Protein AF-A0A0C2C060-F1 (afdb_monomer)

Secondary structure (DSSP, 8-state):
---SS----S-----TT----------S-EEEEEE-SSHHHHHTT-EEEEEES-TTTSPPPPTTS--S---------------

Sequence (83 aa):
MNTVDPSLRDTITLPVGGYIVLRFRAKNPGWWFAHCHLVLHHMSGTAYAFRVGEHDEIAVPPPNFPHDCGHFSMPSVGCKSLT

Organism: NCBI:txid51022

Mean predicted aligned error: 8.54 Å

Structure (mmCIF, N/CA/C/O backbone):
data_AF-A0A0C2C060-F1
#
_entry.id   AF-A0A0C2C060-F1
#
loop_
_atom_site.group_PDB
_atom_site.id
_atom_site.type_symbol
_atom_site.label_atom_id
_atom_site.label_alt_id
_atom_site.label_comp_id
_atom_site.label_asym_id
_atom_site.label_entity_id
_atom_site.label_seq_id
_atom_site.pdbx_PDB_ins_code
_atom_site.Cartn_x
_atom_site.Cartn_y
_atom_site.Cartn_z
_atom_site.occupancy
_atom_site.B_iso_or_equiv
_atom_site.auth_seq_id
_atom_site.auth_comp_id
_atom_site.auth_asym_id
_atom_site.auth_atom_id
_atom_site.pdbx_PDB_model_num
ATOM 1 N N . MET A 1 1 ? -16.607 -3.363 13.649 1.00 85.12 1 MET A N 1
ATOM 2 C CA . MET A 1 1 ? -16.248 -3.429 12.214 1.00 85.12 1 MET A CA 1
ATOM 3 C C . MET A 1 1 ? -17.456 -2.980 11.408 1.00 85.12 1 MET A C 1
ATOM 5 O O . MET A 1 1 ? -18.517 -3.553 11.605 1.00 85.12 1 MET A O 1
ATOM 9 N N . ASN A 1 2 ? -17.331 -1.952 10.567 1.00 92.19 2 ASN A N 1
ATOM 10 C CA . ASN A 1 2 ? -18.428 -1.513 9.697 1.00 92.19 2 ASN A CA 1
ATOM 11 C C . ASN A 1 2 ? -18.355 -2.274 8.363 1.00 92.19 2 ASN A C 1
ATOM 13 O O . ASN A 1 2 ? -17.365 -2.153 7.646 1.00 92.19 2 ASN A O 1
ATOM 17 N N . THR A 1 3 ? -19.365 -3.088 8.055 1.00 95.12 3 THR A N 1
ATOM 18 C CA . THR A 1 3 ? -19.426 -3.909 6.831 1.00 95.12 3 THR A CA 1
ATOM 19 C C . THR A 1 3 ? -20.429 -3.400 5.798 1.00 95.12 3 THR A C 1
ATOM 21 O O . THR A 1 3 ? -20.440 -3.941 4.691 1.00 95.12 3 THR A O 1
ATOM 24 N N . VAL A 1 4 ? -21.233 -2.390 6.149 1.00 97.25 4 VAL A N 1
ATOM 25 C CA . VAL A 1 4 ? -22.285 -1.807 5.301 1.00 97.25 4 VAL A CA 1
ATOM 26 C C . VAL A 1 4 ? -21.725 -0.645 4.488 1.00 97.25 4 VAL A C 1
ATOM 28 O O . VAL A 1 4 ? -21.858 -0.641 3.270 1.00 97.25 4 VAL A O 1
ATOM 31 N N . ASP A 1 5 ? -21.048 0.290 5.157 1.00 96.25 5 ASP A N 1
ATOM 32 C CA . ASP A 1 5 ? -20.499 1.497 4.527 1.00 96.25 5 ASP A CA 1
ATOM 33 C C . ASP A 1 5 ? -19.158 1.906 5.167 1.00 96.25 5 ASP A C 1
ATOM 35 O O . ASP A 1 5 ? -19.085 2.868 5.939 1.00 96.25 5 ASP A O 1
ATOM 39 N N . PRO A 1 6 ? -18.089 1.107 4.986 1.00 95.56 6 PRO A N 1
ATOM 40 C CA . PRO A 1 6 ? -16.767 1.449 5.497 1.00 95.56 6 PRO A CA 1
ATOM 41 C C . PRO A 1 6 ? -16.166 2.636 4.735 1.00 95.56 6 PRO A C 1
ATOM 43 O O . PRO A 1 6 ? -16.421 2.831 3.550 1.00 95.56 6 PRO A O 1
ATOM 46 N N . SER A 1 7 ? -15.282 3.389 5.393 1.00 95.50 7 SER A N 1
ATOM 47 C CA . SER A 1 7 ? -14.565 4.475 4.726 1.00 95.50 7 SER A CA 1
ATOM 48 C C . SER A 1 7 ? -13.647 3.944 3.617 1.00 95.50 7 SER A C 1
ATOM 50 O O . SER A 1 7 ? -12.890 2.993 3.815 1.00 95.50 7 SER A O 1
ATOM 52 N N . LEU A 1 8 ? -13.699 4.582 2.446 1.00 96.81 8 LEU A N 1
ATOM 53 C CA . LEU A 1 8 ? -12.801 4.299 1.329 1.00 96.81 8 LEU A CA 1
ATOM 54 C C . LEU A 1 8 ? -11.567 5.199 1.436 1.00 96.81 8 LEU A C 1
ATOM 56 O O . LEU A 1 8 ? -11.695 6.421 1.373 1.00 96.81 8 LEU A O 1
ATOM 60 N N . ARG A 1 9 ? -10.389 4.606 1.650 1.00 95.44 9 ARG A N 1
ATOM 61 C CA . ARG A 1 9 ? -9.114 5.317 1.843 1.00 95.44 9 ARG A CA 1
ATOM 62 C C . ARG A 1 9 ? -7.944 4.464 1.354 1.00 95.44 9 ARG A C 1
ATOM 64 O O . ARG A 1 9 ? -8.055 3.240 1.333 1.00 95.44 9 ARG A O 1
ATOM 71 N N . ASP A 1 10 ? -6.832 5.111 1.022 1.00 96.19 10 ASP A N 1
ATOM 72 C CA . ASP A 1 10 ? -5.538 4.467 0.733 1.00 96.19 10 ASP A CA 1
ATOM 73 C C . ASP A 1 10 ? -4.642 4.340 1.981 1.00 96.19 10 ASP A C 1
ATOM 75 O O . ASP A 1 10 ? -3.859 3.400 2.092 1.00 96.19 10 ASP A O 1
ATOM 79 N N . THR A 1 11 ? -4.809 5.246 2.948 1.00 95.62 11 THR A N 1
ATOM 80 C CA . THR A 1 11 ? -3.964 5.363 4.138 1.00 95.62 11 THR A CA 1
ATOM 81 C C . THR A 1 11 ? -4.819 5.362 5.402 1.00 95.62 11 THR A C 1
ATOM 83 O O . THR A 1 11 ? -5.849 6.039 5.489 1.00 95.62 11 THR A O 1
ATOM 86 N N . ILE A 1 12 ? -4.378 4.616 6.416 1.00 95.44 12 ILE A N 1
ATOM 87 C CA . ILE A 1 12 ? -5.030 4.550 7.724 1.00 95.44 12 ILE A CA 1
ATOM 88 C C . ILE A 1 12 ? -3.995 4.463 8.845 1.00 95.44 12 ILE A C 1
ATOM 90 O O . ILE A 1 12 ? -2.950 3.829 8.703 1.00 95.44 12 ILE A O 1
ATOM 94 N N . THR A 1 13 ? -4.299 5.083 9.982 1.00 95.50 13 THR A N 1
ATOM 95 C CA . THR A 1 13 ? -3.472 4.984 11.186 1.00 95.50 13 THR A CA 1
ATOM 96 C C . THR A 1 13 ? -3.685 3.632 11.862 1.00 95.50 13 THR A C 1
ATOM 98 O O . THR A 1 13 ? -4.808 3.293 12.235 1.00 95.50 13 THR A O 1
ATOM 101 N N . LEU A 1 14 ? -2.603 2.878 12.063 1.00 94.69 14 LEU A N 1
ATOM 102 C CA . LEU A 1 14 ? -2.593 1.681 12.902 1.00 94.69 14 LEU A CA 1
ATOM 103 C C . LEU A 1 14 ? -2.464 2.104 14.380 1.00 94.69 14 LEU A C 1
ATOM 105 O O . LEU A 1 14 ? -1.441 2.689 14.741 1.00 94.69 14 LEU A O 1
ATOM 109 N N . PRO A 1 15 ? -3.469 1.860 15.242 1.00 96.00 15 PRO A N 1
ATOM 110 C CA . PRO A 1 15 ? -3.381 2.208 16.659 1.00 96.00 15 PRO A CA 1
ATOM 111 C C . PRO A 1 15 ? -2.336 1.355 17.394 1.00 96.00 15 PRO A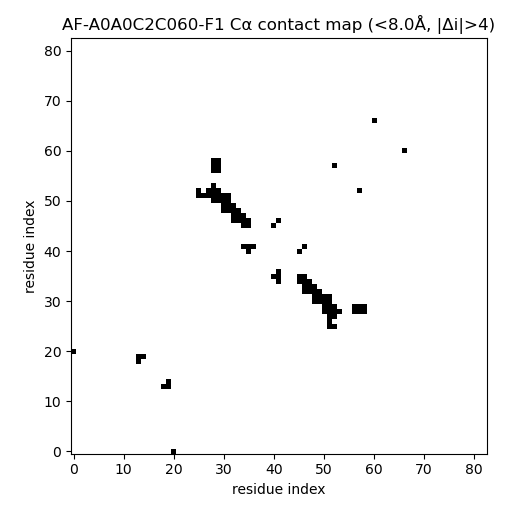 C 1
ATOM 113 O O . PRO A 1 15 ? -2.192 0.161 17.129 1.00 96.00 15 PRO A O 1
ATOM 116 N N . VAL A 1 16 ? -1.638 1.960 18.360 1.00 96.19 16 VAL A N 1
ATOM 117 C CA . VAL A 1 16 ? -0.642 1.277 19.206 1.00 96.19 16 VAL A CA 1
ATOM 118 C C . VAL A 1 16 ? -1.303 0.133 19.978 1.00 96.19 16 VAL A C 1
ATOM 120 O O . VAL A 1 16 ? -2.313 0.340 20.645 1.00 96.19 16 VAL A O 1
ATOM 123 N N . GLY A 1 17 ? -0.743 -1.076 19.875 1.00 96.56 17 GLY A N 1
ATOM 124 C CA . GLY A 1 17 ? -1.277 -2.276 20.537 1.00 96.56 17 GLY A CA 1
ATOM 125 C C . GLY A 1 17 ? -2.635 -2.756 20.008 1.00 96.56 17 GLY A C 1
ATOM 126 O O . GLY A 1 17 ? -3.226 -3.659 20.593 1.00 96.56 17 GLY A O 1
ATOM 127 N N . GLY A 1 18 ? -3.142 -2.158 18.926 1.00 96.75 18 GLY A N 1
ATOM 128 C CA . GLY A 1 18 ? -4.407 -2.526 18.302 1.00 96.75 18 GLY A CA 1
ATOM 129 C C . GLY A 1 18 ? -4.228 -3.194 16.942 1.00 96.75 18 GLY A C 1
ATOM 130 O O . GLY A 1 18 ? -3.157 -3.682 16.587 1.00 96.75 18 GLY A O 1
ATOM 131 N N . TYR A 1 19 ? -5.310 -3.207 16.166 1.00 96.19 19 TYR A N 1
ATOM 132 C CA . TYR A 1 19 ? -5.333 -3.758 14.816 1.00 96.19 19 TYR A CA 1
ATOM 133 C C . TYR A 1 19 ? -6.231 -2.926 13.901 1.00 96.19 19 TYR A C 1
ATOM 135 O O . TYR A 1 19 ? -7.102 -2.180 14.352 1.00 96.19 19 TYR A O 1
ATOM 143 N N . ILE A 1 20 ? -6.028 -3.095 12.599 1.00 94.81 20 ILE A N 1
ATOM 144 C CA . ILE A 1 20 ? -6.930 -2.622 11.549 1.00 94.81 20 ILE A CA 1
ATOM 145 C C . ILE A 1 20 ? -7.437 -3.825 10.759 1.00 94.81 20 ILE A C 1
ATOM 147 O O . ILE A 1 20 ? -6.759 -4.846 10.661 1.00 94.81 20 ILE A O 1
ATOM 151 N N . VAL A 1 21 ? -8.625 -3.698 10.172 1.00 95.19 21 VAL A N 1
ATOM 152 C CA . VAL A 1 21 ? -9.157 -4.677 9.218 1.00 95.19 21 VAL A CA 1
ATOM 153 C C . VAL A 1 21 ? -9.422 -3.945 7.916 1.00 95.19 21 VAL A C 1
ATOM 155 O O . VAL A 1 21 ? -10.239 -3.026 7.875 1.00 95.19 21 VAL A O 1
ATOM 158 N N . LEU A 1 22 ? -8.715 -4.349 6.865 1.00 94.19 22 LEU A N 1
ATOM 159 C CA . LEU A 1 22 ? -8.831 -3.773 5.531 1.00 94.19 22 LEU A CA 1
ATOM 160 C C . LEU A 1 22 ? -9.620 -4.711 4.618 1.00 94.19 22 LEU A C 1
ATOM 162 O O . LEU A 1 22 ? -9.556 -5.933 4.743 1.00 94.19 22 LEU A O 1
ATOM 166 N N . ARG A 1 23 ? -10.353 -4.126 3.671 1.00 94.88 23 ARG A N 1
ATOM 167 C CA . ARG A 1 23 ? -11.007 -4.843 2.575 1.00 94.88 23 ARG A CA 1
ATOM 168 C C . ARG A 1 23 ? -10.712 -4.096 1.286 1.00 94.88 23 ARG A C 1
ATOM 170 O O . ARG A 1 23 ? -11.014 -2.914 1.182 1.00 94.88 23 ARG A O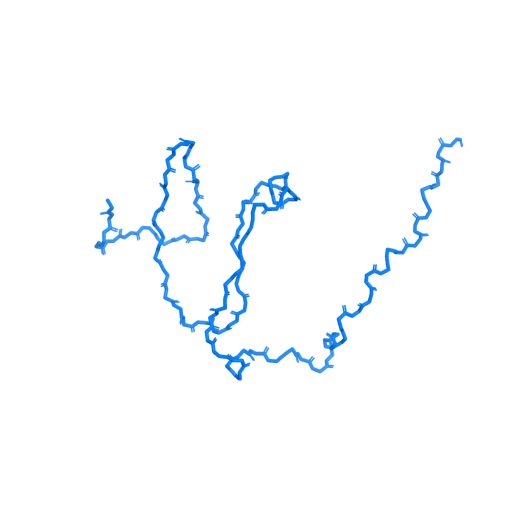 1
ATOM 177 N N . PHE A 1 24 ? -10.196 -4.806 0.294 1.00 94.75 24 PHE A N 1
ATOM 178 C CA . PHE A 1 24 ? -10.018 -4.287 -1.056 1.00 94.75 24 PHE A CA 1
ATOM 179 C C . PHE A 1 24 ? -10.506 -5.315 -2.079 1.00 94.75 24 PHE A C 1
ATOM 181 O O . PHE A 1 24 ? -10.674 -6.494 -1.768 1.00 94.75 24 PHE A O 1
ATOM 188 N N . ARG A 1 25 ? -10.783 -4.857 -3.302 1.00 95.88 25 ARG A N 1
ATOM 189 C CA . ARG A 1 25 ? -11.122 -5.729 -4.432 1.00 95.88 25 ARG A CA 1
ATOM 190 C C . ARG A 1 25 ? -9.866 -5.921 -5.276 1.00 95.88 25 ARG A C 1
ATOM 192 O O . ARG A 1 25 ? -9.371 -4.953 -5.845 1.00 95.88 25 ARG A O 1
ATOM 199 N N . ALA A 1 26 ? -9.378 -7.153 -5.379 1.00 96.31 26 ALA A N 1
ATOM 200 C CA . ALA A 1 26 ? -8.194 -7.511 -6.159 1.00 96.31 26 ALA A CA 1
ATOM 201 C C . ALA A 1 26 ? -8.506 -7.534 -7.672 1.00 96.31 26 ALA A C 1
ATOM 203 O O . ALA A 1 26 ? -8.588 -8.592 -8.282 1.00 96.31 26 ALA A O 1
ATOM 204 N N . LYS A 1 27 ? -8.771 -6.358 -8.258 1.00 96.69 27 LYS A N 1
ATOM 205 C CA . LYS A 1 27 ? -9.172 -6.183 -9.671 1.00 96.69 27 LYS A CA 1
ATOM 206 C C . LYS A 1 27 ? -8.110 -5.505 -10.543 1.00 96.69 27 LYS A C 1
ATOM 208 O O . LYS A 1 27 ? -8.406 -5.145 -11.675 1.00 96.69 27 LYS A O 1
ATOM 213 N N . ASN A 1 28 ? -6.919 -5.271 -10.002 1.00 96.81 28 ASN A N 1
ATOM 214 C CA . ASN A 1 28 ? -5.845 -4.563 -10.688 1.00 96.81 28 ASN A CA 1
ATOM 215 C C . ASN A 1 28 ? -4.564 -5.410 -10.636 1.00 96.81 28 ASN A C 1
ATOM 217 O O . ASN A 1 28 ? -3.887 -5.379 -9.603 1.00 96.81 28 ASN A O 1
ATOM 221 N N . PRO A 1 29 ? -4.285 -6.229 -11.669 1.00 97.69 29 PRO A N 1
ATOM 222 C CA . PRO A 1 29 ? -3.116 -7.097 -11.695 1.00 97.69 29 PRO A CA 1
ATOM 223 C C . PRO A 1 29 ? -1.803 -6.329 -11.534 1.00 97.69 29 PRO A C 1
ATOM 225 O O . PRO A 1 29 ? -1.606 -5.274 -12.133 1.00 97.69 29 PRO A O 1
ATOM 228 N N . GLY A 1 30 ? -0.902 -6.845 -10.702 1.00 96.25 30 GLY A N 1
ATOM 229 C CA . GLY A 1 30 ? 0.367 -6.189 -10.403 1.00 96.25 30 GLY A CA 1
ATOM 230 C C . GLY A 1 30 ? 0.938 -6.553 -9.040 1.00 96.25 30 GLY A C 1
ATOM 231 O O . GLY A 1 30 ? 0.300 -7.224 -8.224 1.00 96.25 30 GLY A O 1
ATOM 232 N N . TRP A 1 31 ? 2.155 -6.074 -8.792 1.00 95.25 31 TRP A N 1
ATOM 233 C CA . TRP A 1 31 ? 2.754 -6.055 -7.463 1.00 95.25 31 TRP A CA 1
ATOM 234 C C . TRP A 1 31 ? 2.370 -4.762 -6.753 1.00 95.25 31 TRP A C 1
ATOM 236 O O . TRP A 1 31 ? 2.683 -3.668 -7.217 1.00 95.25 31 TRP A O 1
ATOM 246 N N . TRP A 1 32 ? 1.700 -4.900 -5.617 1.00 96.06 32 TRP A N 1
ATOM 247 C CA . TRP A 1 32 ? 1.240 -3.790 -4.795 1.00 96.06 32 TRP A CA 1
ATOM 248 C C . TRP A 1 32 ? 2.011 -3.748 -3.495 1.00 96.06 32 TRP A C 1
ATOM 250 O O . TRP A 1 32 ? 2.332 -4.785 -2.913 1.00 96.06 32 TRP A O 1
ATOM 260 N N . PHE A 1 33 ? 2.283 -2.536 -3.034 1.00 95.06 33 PHE A N 1
ATOM 261 C CA . PHE A 1 33 ? 3.110 -2.297 -1.868 1.00 95.06 33 PHE A CA 1
ATOM 262 C C . PHE A 1 33 ? 2.290 -1.630 -0.768 1.00 95.06 33 PHE A C 1
ATOM 264 O O . PHE A 1 33 ? 1.653 -0.605 -0.993 1.00 95.06 33 PHE A O 1
ATOM 271 N N . ALA A 1 34 ? 2.309 -2.216 0.425 1.00 94.62 34 ALA A N 1
ATOM 272 C CA . ALA A 1 34 ? 1.746 -1.637 1.636 1.00 94.62 34 ALA A CA 1
ATOM 273 C C . ALA A 1 34 ? 2.874 -1.435 2.648 1.00 94.62 34 ALA A C 1
ATOM 275 O O . ALA A 1 34 ? 3.666 -2.343 2.893 1.00 94.62 34 ALA A O 1
ATOM 276 N N . HIS A 1 35 ? 2.966 -0.251 3.245 1.00 95.81 35 HIS A N 1
ATOM 277 C CA . HIS A 1 35 ? 4.053 0.069 4.165 1.00 95.81 35 HIS A CA 1
ATOM 278 C C . HIS A 1 35 ? 3.633 1.090 5.216 1.00 95.81 35 HIS A C 1
ATOM 280 O O . HIS A 1 35 ? 2.615 1.771 5.093 1.00 95.81 35 HIS A O 1
ATOM 286 N N . CYS A 1 36 ? 4.448 1.222 6.261 1.00 96.00 36 CYS A N 1
ATOM 287 C CA . CYS A 1 36 ? 4.338 2.362 7.155 1.00 96.00 36 CYS A CA 1
ATOM 288 C C . CYS A 1 36 ? 4.766 3.626 6.405 1.00 96.00 36 CYS A C 1
ATOM 290 O O . CYS A 1 36 ? 5.872 3.691 5.873 1.00 96.00 36 CYS A O 1
ATOM 292 N N . HIS A 1 37 ? 3.915 4.649 6.384 1.00 95.81 37 HIS A N 1
ATOM 293 C CA . HIS A 1 37 ? 4.209 5.903 5.686 1.00 95.81 37 HIS A CA 1
ATOM 294 C 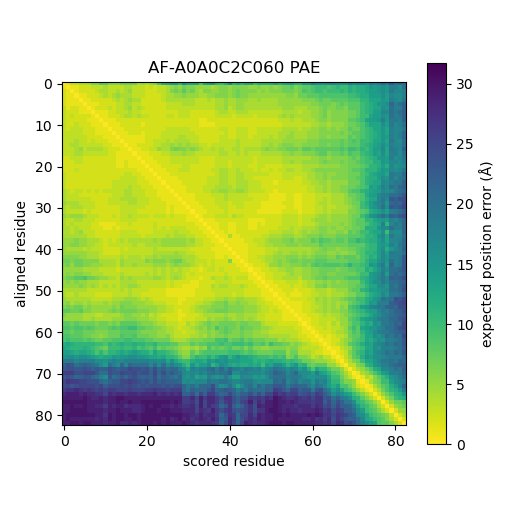C . HIS A 1 37 ? 5.136 6.850 6.486 1.00 95.81 37 HIS A C 1
ATOM 296 O O . HIS A 1 37 ? 5.381 7.988 6.089 1.00 95.81 37 HIS A O 1
ATOM 302 N N . LEU A 1 38 ? 5.676 6.391 7.621 1.00 95.25 38 LEU A N 1
ATOM 303 C CA . LEU A 1 38 ? 6.761 7.068 8.324 1.00 95.25 38 LEU A CA 1
ATOM 304 C C . LEU A 1 38 ? 8.095 6.562 7.766 1.00 95.25 38 LEU A C 1
ATOM 306 O O . LEU A 1 38 ? 8.430 5.393 7.951 1.00 95.25 38 LEU A O 1
ATOM 310 N N . VAL A 1 39 ? 8.866 7.444 7.122 1.00 93.62 39 VAL A N 1
ATOM 311 C CA . VAL A 1 39 ? 10.102 7.072 6.405 1.00 93.62 39 VAL A CA 1
ATOM 312 C C . VAL A 1 39 ? 11.072 6.261 7.266 1.00 93.62 39 VAL A C 1
ATOM 314 O O . VAL A 1 39 ? 11.616 5.270 6.795 1.00 93.62 39 VAL A O 1
ATOM 317 N N . LEU A 1 40 ? 11.220 6.605 8.549 1.00 96.25 40 LEU A N 1
ATOM 318 C CA . LEU A 1 40 ? 12.086 5.868 9.468 1.00 96.25 40 LEU A CA 1
ATOM 319 C C . LEU A 1 40 ? 11.658 4.398 9.598 1.00 96.25 40 LEU A C 1
ATOM 321 O O . LEU A 1 40 ? 12.487 3.506 9.470 1.00 96.25 40 LEU A O 1
ATOM 325 N N . HIS A 1 41 ? 10.361 4.138 9.779 1.00 95.19 41 HIS A N 1
ATOM 326 C CA . HIS A 1 41 ? 9.828 2.777 9.902 1.00 95.19 41 HIS A CA 1
ATOM 327 C C . HIS A 1 41 ? 9.817 2.029 8.567 1.00 95.19 41 HIS A C 1
ATOM 329 O O . HIS A 1 41 ? 10.017 0.812 8.545 1.00 95.19 41 HIS A O 1
ATOM 335 N N . HIS A 1 42 ? 9.591 2.740 7.457 1.00 94.12 42 HIS A N 1
ATOM 336 C CA . HIS A 1 42 ? 9.693 2.169 6.117 1.00 94.12 42 HIS A CA 1
ATOM 337 C C . HIS A 1 42 ? 11.110 1.646 5.856 1.00 94.12 42 HIS A C 1
ATOM 339 O O . HIS A 1 42 ? 11.273 0.486 5.487 1.00 94.12 42 HIS A O 1
ATOM 345 N N . MET A 1 43 ? 12.127 2.460 6.153 1.00 93.12 43 MET A N 1
ATOM 346 C CA . MET A 1 43 ? 13.532 2.070 6.025 1.00 93.12 43 MET A CA 1
ATOM 347 C C . MET A 1 43 ? 13.926 0.943 6.988 1.00 93.12 43 MET A C 1
ATOM 349 O O . MET A 1 43 ? 14.804 0.150 6.668 1.00 93.12 43 MET A O 1
ATOM 353 N N . SER A 1 44 ? 13.251 0.817 8.136 1.00 95.12 44 SER A N 1
ATOM 354 C CA . SER A 1 44 ? 13.397 -0.334 9.041 1.00 95.12 44 SER A CA 1
ATOM 355 C C . SER A 1 44 ? 12.706 -1.615 8.547 1.00 95.12 44 SER A C 1
ATOM 357 O O . SER A 1 44 ? 12.712 -2.613 9.261 1.00 95.12 44 SER A O 1
ATOM 359 N N . GLY A 1 45 ? 12.101 -1.608 7.353 1.00 92.50 45 GLY A N 1
ATOM 360 C CA . GLY A 1 45 ? 11.491 -2.790 6.741 1.00 92.50 45 GLY A CA 1
ATOM 361 C C . GLY A 1 45 ? 10.018 -3.001 7.084 1.00 92.50 45 GLY A C 1
ATOM 362 O O . GLY A 1 45 ? 9.498 -4.091 6.862 1.00 92.50 45 GLY A O 1
ATOM 363 N N . THR A 1 46 ? 9.315 -1.983 7.600 1.00 95.19 46 THR A N 1
ATOM 364 C CA . THR A 1 46 ? 7.866 -2.082 7.867 1.00 95.19 46 THR A CA 1
ATOM 365 C C . THR A 1 46 ? 7.079 -1.975 6.563 1.00 95.19 46 THR A C 1
ATOM 367 O O . THR A 1 46 ? 6.477 -0.940 6.255 1.00 95.19 46 THR A O 1
ATOM 370 N N . ALA A 1 47 ? 7.127 -3.039 5.771 1.00 94.19 47 ALA A N 1
ATOM 371 C CA . ALA A 1 47 ? 6.487 -3.123 4.477 1.00 94.19 47 ALA A CA 1
ATOM 372 C C . ALA A 1 47 ? 6.140 -4.564 4.096 1.00 94.19 47 ALA A C 1
ATOM 374 O O . ALA A 1 47 ? 6.745 -5.523 4.568 1.00 94.19 47 ALA A O 1
ATOM 375 N N . TYR A 1 48 ? 5.164 -4.695 3.208 1.00 92.19 48 TYR A N 1
ATOM 376 C CA . TYR A 1 48 ? 4.720 -5.951 2.634 1.00 92.19 48 TYR A CA 1
ATOM 377 C C . TYR A 1 48 ? 4.290 -5.724 1.182 1.00 92.19 48 TYR A C 1
ATOM 379 O O . TYR A 1 48 ? 3.653 -4.719 0.861 1.00 92.19 48 TYR A O 1
ATOM 387 N N . ALA A 1 49 ? 4.632 -6.673 0.313 1.00 94.81 49 ALA A N 1
ATOM 388 C CA . ALA A 1 49 ? 4.222 -6.681 -1.083 1.00 94.81 49 ALA A CA 1
ATOM 389 C C . ALA A 1 49 ? 3.261 -7.844 -1.346 1.00 94.81 49 ALA A C 1
ATOM 391 O O . ALA A 1 49 ? 3.484 -8.955 -0.865 1.00 94.81 49 ALA A O 1
ATOM 392 N N . PHE A 1 50 ? 2.226 -7.606 -2.145 1.00 94.88 50 PHE A N 1
ATOM 393 C CA . PHE A 1 50 ? 1.296 -8.644 -2.581 1.00 94.88 50 PHE A CA 1
ATOM 394 C C . PHE A 1 50 ? 1.081 -8.600 -4.087 1.00 94.88 50 PHE A C 1
ATOM 396 O O . PHE A 1 50 ? 1.026 -7.533 -4.697 1.00 94.88 50 PHE A O 1
ATOM 403 N N . ARG A 1 51 ? 0.942 -9.789 -4.676 1.00 96.00 51 ARG A N 1
ATOM 404 C CA . ARG A 1 51 ? 0.620 -9.971 -6.088 1.00 96.00 51 ARG A CA 1
ATOM 405 C C . ARG A 1 51 ? -0.892 -10.045 -6.258 1.00 96.00 51 ARG A C 1
ATOM 407 O O . ARG A 1 51 ? -1.557 -10.818 -5.570 1.00 96.00 51 ARG A O 1
ATOM 414 N N . VAL A 1 52 ? -1.422 -9.262 -7.185 1.00 97.44 52 VAL A N 1
ATOM 415 C CA . VAL A 1 52 ? -2.785 -9.403 -7.702 1.00 97.44 52 VAL A CA 1
ATOM 416 C C . VAL A 1 52 ? -2.679 -9.960 -9.117 1.00 97.44 52 VAL A C 1
ATOM 418 O O . VAL A 1 52 ? -1.908 -9.432 -9.913 1.00 97.44 52 VAL A O 1
ATOM 421 N N . GLY A 1 53 ? -3.444 -11.010 -9.411 1.00 96.31 53 GLY A N 1
ATOM 422 C CA . GLY A 1 53 ? -3.427 -11.689 -10.708 1.00 96.31 53 GLY A CA 1
ATOM 423 C C . GLY A 1 53 ? -2.266 -12.671 -10.908 1.00 96.31 53 GLY A C 1
ATOM 424 O O . GLY A 1 53 ? -1.418 -12.876 -10.026 1.00 96.31 53 GLY A O 1
ATOM 425 N N . GLU A 1 54 ? -2.265 -13.287 -12.084 1.00 95.56 54 GLU A N 1
ATOM 426 C CA . GLU A 1 54 ? -1.221 -14.158 -12.612 1.00 95.56 54 GLU A CA 1
ATOM 427 C C . GLU A 1 54 ? -0.162 -13.382 -13.402 1.00 95.56 54 GLU A C 1
ATOM 429 O O . GLU A 1 54 ? -0.262 -12.177 -13.623 1.00 95.56 54 GLU A O 1
ATOM 434 N N . HIS A 1 55 ? 0.925 -14.064 -13.762 1.00 91.06 55 HIS A N 1
ATOM 435 C CA . HIS A 1 55 ? 2.105 -13.416 -14.334 1.00 91.06 55 HIS A CA 1
ATOM 436 C C . HIS A 1 55 ? 1.844 -12.770 -15.703 1.00 91.06 55 HIS A C 1
ATOM 438 O O . HIS A 1 55 ? 2.422 -11.733 -16.007 1.00 91.06 55 HIS A O 1
ATOM 444 N N . ASP A 1 56 ? 0.967 -13.368 -16.503 1.00 95.06 56 ASP A N 1
ATOM 445 C CA . ASP A 1 56 ? 0.544 -12.900 -17.824 1.00 95.06 56 ASP A CA 1
ATOM 446 C C . ASP A 1 56 ? -0.497 -11.770 -17.768 1.00 95.06 56 AS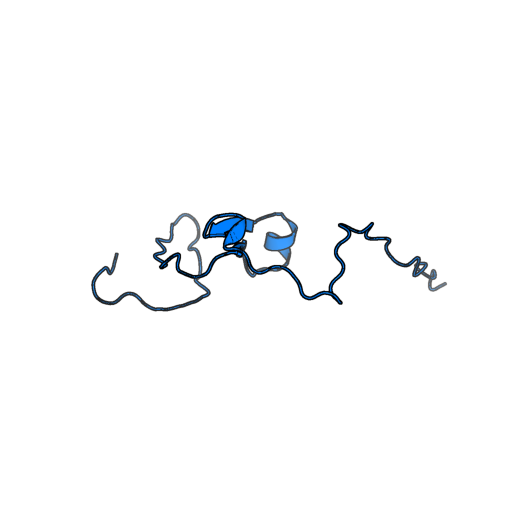P A C 1
ATOM 448 O O . ASP A 1 56 ? -0.672 -11.045 -18.746 1.00 95.06 56 ASP A O 1
ATOM 452 N N . GLU A 1 57 ? -1.151 -11.576 -16.620 1.00 95.94 57 GLU A N 1
ATOM 453 C CA . GLU A 1 57 ? -2.080 -10.464 -16.388 1.00 95.94 57 GLU A CA 1
ATOM 454 C C . GLU A 1 57 ? -1.358 -9.167 -15.985 1.00 95.94 57 GLU A C 1
ATOM 456 O O . GLU A 1 57 ? -1.935 -8.080 -16.063 1.00 95.94 57 GLU A O 1
ATOM 461 N N . ILE A 1 58 ? -0.102 -9.258 -15.534 1.00 94.75 58 ILE A N 1
ATOM 462 C CA . ILE A 1 58 ? 0.695 -8.106 -15.101 1.00 94.75 58 ILE A CA 1
ATOM 463 C C . ILE A 1 58 ? 1.189 -7.334 -16.328 1.00 94.75 58 ILE A C 1
ATOM 465 O O . ILE A 1 58 ? 1.815 -7.892 -17.228 1.00 94.75 58 ILE A O 1
ATOM 469 N N . ALA A 1 59 ? 0.949 -6.021 -16.339 1.00 90.75 59 ALA A N 1
ATOM 470 C CA . ALA A 1 59 ? 1.381 -5.154 -17.428 1.00 90.75 59 ALA A CA 1
ATOM 471 C C . ALA A 1 59 ? 2.905 -5.207 -17.621 1.00 90.75 59 ALA A C 1
ATOM 473 O O . ALA A 1 59 ? 3.678 -4.947 -16.696 1.00 90.75 59 ALA A O 1
ATOM 474 N N . VAL A 1 60 ? 3.325 -5.507 -18.850 1.00 88.62 60 VAL A N 1
ATOM 475 C CA . VAL A 1 60 ? 4.738 -5.487 -19.228 1.00 88.62 60 VAL A CA 1
ATOM 476 C C . VAL A 1 60 ? 5.208 -4.030 -19.293 1.00 88.62 60 VAL A C 1
ATOM 478 O O . VAL A 1 60 ? 4.503 -3.192 -19.872 1.00 88.62 60 VAL A O 1
ATOM 481 N N . PRO A 1 61 ? 6.380 -3.695 -18.721 1.00 87.19 61 PRO A N 1
ATOM 482 C CA . PRO A 1 61 ? 6.945 -2.364 -18.863 1.00 87.19 61 PRO A CA 1
ATOM 483 C C . PRO A 1 61 ? 7.117 -1.975 -20.342 1.00 87.19 61 PRO A C 1
ATOM 485 O O . PRO A 1 61 ? 7.386 -2.839 -21.182 1.00 87.19 61 PRO A O 1
ATOM 488 N N . PRO A 1 62 ? 6.980 -0.686 -20.694 1.00 88.25 62 PRO A N 1
ATOM 489 C CA . PRO A 1 62 ? 7.130 -0.247 -22.077 1.00 88.25 62 PRO A CA 1
ATOM 490 C C . PRO A 1 62 ? 8.553 -0.524 -22.613 1.00 88.25 62 PRO A C 1
ATOM 492 O O . PRO A 1 62 ? 9.493 -0.657 -21.828 1.00 88.25 62 PRO A O 1
ATOM 495 N N . PRO A 1 63 ? 8.768 -0.586 -23.944 1.00 86.69 63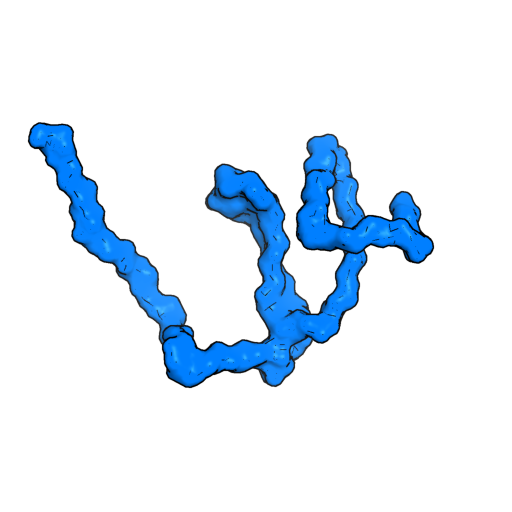 PRO A N 1
ATOM 496 C CA . PRO A 1 63 ? 10.067 -0.962 -24.522 1.00 86.69 63 PRO A CA 1
ATOM 497 C C . PRO A 1 63 ? 11.250 -0.076 -24.101 1.00 86.69 63 PRO A C 1
ATOM 499 O O . PRO A 1 63 ? 12.389 -0.525 -24.122 1.00 86.69 63 PRO A O 1
ATOM 502 N N . ASN A 1 64 ? 10.985 1.173 -23.713 1.00 85.88 64 ASN A N 1
ATOM 503 C CA . ASN A 1 64 ? 11.975 2.137 -23.229 1.00 85.88 64 ASN A CA 1
ATOM 504 C C . ASN A 1 64 ? 12.211 2.082 -21.708 1.00 85.88 64 ASN A C 1
ATOM 506 O O . ASN A 1 64 ? 12.953 2.909 -21.181 1.00 85.88 64 ASN A O 1
ATOM 510 N N . PHE A 1 65 ? 11.558 1.166 -20.994 1.00 82.50 65 PHE A N 1
ATOM 511 C CA . PHE A 1 65 ? 11.816 0.921 -19.582 1.00 82.50 65 PHE A CA 1
ATOM 512 C C . PHE A 1 65 ? 13.049 0.015 -19.420 1.00 82.50 65 PHE A C 1
ATOM 514 O O . PHE A 1 65 ? 13.252 -0.860 -20.260 1.00 82.50 65 PHE A O 1
ATOM 521 N N . PRO A 1 66 ? 13.880 0.186 -18.376 1.00 82.19 66 PRO A N 1
ATOM 522 C CA . PRO A 1 66 ? 14.969 -0.745 -18.092 1.00 82.19 66 PRO A CA 1
ATOM 523 C C . PRO A 1 66 ? 14.433 -2.168 -17.876 1.00 82.19 66 PRO A C 1
ATOM 525 O O . PRO A 1 66 ? 13.684 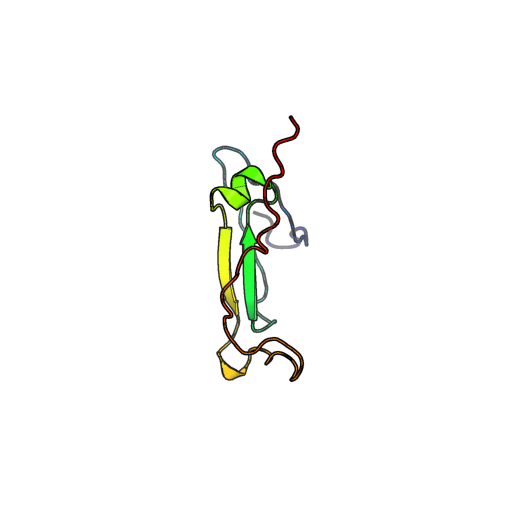-2.426 -16.935 1.00 82.19 66 PRO A O 1
ATOM 528 N N . HIS A 1 67 ? 14.780 -3.081 -18.785 1.00 75.50 67 HIS A N 1
ATOM 529 C CA . HIS A 1 67 ? 14.377 -4.497 -18.727 1.00 75.50 67 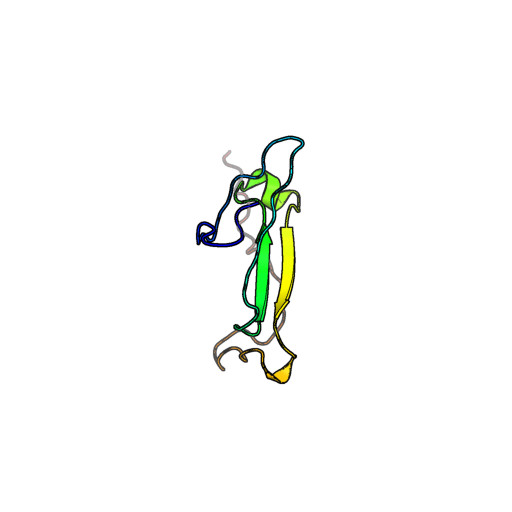HIS A CA 1
ATOM 530 C C . HIS A 1 67 ? 15.407 -5.370 -18.008 1.00 75.50 67 HIS A C 1
ATOM 532 O O . HIS A 1 67 ? 15.150 -6.537 -17.723 1.00 75.50 67 HIS A O 1
ATOM 538 N N . ASP A 1 68 ? 16.583 -4.822 -17.719 1.00 79.06 68 ASP A N 1
ATOM 539 C CA . ASP A 1 68 ? 17.581 -5.438 -16.868 1.00 79.06 68 ASP A CA 1
ATOM 540 C C . ASP A 1 68 ? 17.312 -5.086 -15.399 1.00 79.06 68 ASP A C 1
ATOM 542 O O . ASP A 1 68 ? 16.929 -3.970 -15.058 1.00 79.06 68 ASP A O 1
ATOM 546 N N . CYS A 1 69 ? 17.566 -6.024 -14.482 1.00 69.75 69 CYS A N 1
ATOM 547 C CA . CYS A 1 69 ? 17.494 -5.741 -13.042 1.00 69.75 69 CYS A CA 1
ATOM 548 C C . CYS A 1 69 ? 18.547 -4.716 -12.576 1.00 69.75 69 CYS A C 1
ATOM 550 O O . CYS A 1 69 ? 18.554 -4.355 -11.400 1.00 69.75 69 CYS A O 1
ATOM 552 N N . GLY A 1 70 ? 19.418 -4.259 -13.486 1.00 62.62 70 GLY A N 1
ATOM 553 C CA . GLY A 1 70 ? 20.511 -3.335 -13.242 1.00 62.62 70 GLY A CA 1
ATOM 554 C C . GLY A 1 70 ? 21.457 -3.777 -12.123 1.00 62.62 70 GLY A C 1
ATOM 555 O O . GLY A 1 70 ? 21.242 -4.731 -11.379 1.00 62.62 70 GLY A O 1
ATOM 556 N N . HIS A 1 71 ? 22.540 -3.032 -11.968 1.00 58.66 71 HIS A N 1
ATOM 557 C CA . HIS A 1 71 ? 23.221 -2.919 -10.689 1.00 58.66 71 HIS A CA 1
ATOM 558 C C . HIS A 1 71 ? 23.038 -1.470 -10.264 1.00 58.66 71 HIS A C 1
ATOM 560 O O . HIS A 1 71 ? 23.477 -0.569 -10.985 1.00 58.66 71 HIS A O 1
ATOM 566 N N . PHE A 1 72 ? 22.375 -1.225 -9.129 1.00 57.59 72 PHE A N 1
ATOM 567 C CA . PHE A 1 72 ? 22.349 0.116 -8.554 1.00 57.59 72 PHE A CA 1
ATOM 568 C C . PHE A 1 72 ? 23.770 0.472 -8.106 1.00 57.59 72 PHE A C 1
ATOM 570 O O . PHE A 1 72 ? 24.194 0.191 -6.988 1.00 57.59 72 PHE A O 1
ATOM 577 N N . SER A 1 73 ? 24.516 1.064 -9.032 1.00 60.16 73 SER A N 1
ATOM 578 C CA . SER A 1 73 ? 25.818 1.652 -8.779 1.00 60.16 73 SER A CA 1
ATOM 579 C C . SER A 1 73 ? 25.521 3.037 -8.233 1.00 60.16 73 SER A C 1
ATOM 581 O O . SER A 1 73 ? 25.104 3.911 -8.994 1.00 60.16 73 SER A O 1
ATOM 583 N N . MET A 1 74 ? 25.683 3.245 -6.924 1.00 53.38 74 MET A N 1
ATOM 584 C CA . MET A 1 74 ? 25.730 4.612 -6.403 1.00 53.38 74 MET A CA 1
ATOM 585 C C . MET A 1 74 ? 26.742 5.375 -7.265 1.00 53.38 74 MET A C 1
ATOM 587 O O . MET A 1 74 ? 27.890 4.921 -7.355 1.00 53.38 74 MET A O 1
ATOM 591 N N . PRO A 1 75 ? 26.363 6.490 -7.925 1.00 63.16 75 PRO A N 1
ATOM 592 C CA . PRO A 1 75 ? 27.363 7.327 -8.552 1.00 63.16 75 PRO A CA 1
ATOM 593 C C . PRO A 1 75 ? 28.369 7.663 -7.461 1.00 63.16 75 PRO A C 1
ATOM 595 O O . PRO A 1 75 ? 27.975 7.979 -6.334 1.00 63.16 75 PRO A O 1
ATOM 598 N N . SER A 1 76 ? 29.658 7.556 -7.768 1.00 62.50 76 SER A N 1
ATOM 599 C CA . SER A 1 76 ? 30.733 7.979 -6.879 1.00 62.50 76 SER A CA 1
ATOM 600 C C . SER A 1 76 ? 30.701 9.503 -6.758 1.00 62.50 76 SER A C 1
ATOM 602 O O . SER A 1 76 ? 31.595 10.208 -7.223 1.00 62.50 76 SER A O 1
ATOM 604 N N . VAL A 1 77 ? 29.640 10.038 -6.158 1.00 62.38 77 VAL A N 1
ATOM 605 C CA . VAL A 1 77 ? 29.630 11.364 -5.576 1.00 62.38 77 VAL A CA 1
ATOM 606 C C . VAL A 1 77 ? 30.502 11.203 -4.349 1.00 62.38 77 VAL A C 1
ATOM 608 O O . VAL A 1 77 ? 30.042 10.818 -3.275 1.00 62.38 77 VAL A O 1
ATOM 611 N N . GLY A 1 78 ? 31.809 11.366 -4.555 1.00 58.19 78 GLY A N 1
ATOM 612 C CA . GLY A 1 78 ? 32.756 11.406 -3.459 1.00 58.19 78 GLY A CA 1
ATOM 613 C C . GLY A 1 78 ? 32.209 12.371 -2.418 1.00 58.19 78 GLY A C 1
ATOM 614 O O . GLY A 1 78 ? 31.852 13.504 -2.750 1.00 58.19 78 GLY A O 1
ATOM 615 N N . CYS A 1 79 ? 32.110 11.908 -1.176 1.00 60.16 79 CYS A N 1
ATOM 616 C CA . CYS A 1 79 ? 31.946 12.790 -0.038 1.00 60.16 79 CYS A CA 1
ATOM 617 C C . CYS A 1 79 ? 33.196 13.676 -0.034 1.00 60.16 79 CYS A C 1
ATOM 619 O O . CYS A 1 79 ? 34.253 13.271 0.451 1.00 60.16 79 CYS A O 1
ATOM 621 N N . LYS A 1 80 ? 33.143 14.826 -0.716 1.00 58.06 80 LYS A N 1
ATOM 622 C CA . LYS A 1 80 ? 34.232 15.792 -0.664 1.00 58.06 80 LYS A CA 1
ATOM 623 C C . LYS A 1 80 ? 34.268 16.260 0.780 1.00 58.06 80 LYS A C 1
ATOM 625 O O . LYS A 1 80 ? 33.351 16.948 1.218 1.00 58.06 80 LYS A O 1
ATOM 630 N N . SER A 1 81 ? 35.292 15.817 1.506 1.00 55.91 81 SER A N 1
ATOM 631 C CA . SER A 1 81 ? 35.637 16.343 2.819 1.00 55.91 81 SER A CA 1
ATOM 632 C C . SER A 1 81 ? 35.643 17.864 2.712 1.00 55.91 81 SER A C 1
ATOM 634 O O . SER A 1 81 ? 36.474 18.428 2.001 1.00 55.91 81 SER A O 1
ATOM 636 N N . LEU A 1 82 ? 34.670 18.511 3.351 1.00 57.16 82 LEU A N 1
ATOM 637 C CA . LEU A 1 82 ? 34.682 19.950 3.575 1.00 57.16 82 LEU A CA 1
ATOM 638 C C . LEU A 1 82 ? 35.705 20.203 4.687 1.00 57.16 82 LEU A C 1
ATOM 640 O O . LEU A 1 82 ? 35.349 20.316 5.857 1.00 57.16 82 LEU A O 1
ATOM 644 N N . THR A 1 83 ? 36.979 20.176 4.307 1.00 53.34 83 THR A N 1
ATOM 645 C CA . THR A 1 83 ? 38.084 20.799 5.046 1.00 53.34 83 THR A CA 1
ATOM 646 C C . THR A 1 83 ? 38.382 22.147 4.430 1.00 53.34 83 THR A C 1
ATOM 648 O O . THR A 1 83 ? 38.420 22.198 3.178 1.00 53.34 83 THR A O 1
#

Solvent-accessible surface area (backbone atoms only — not comparable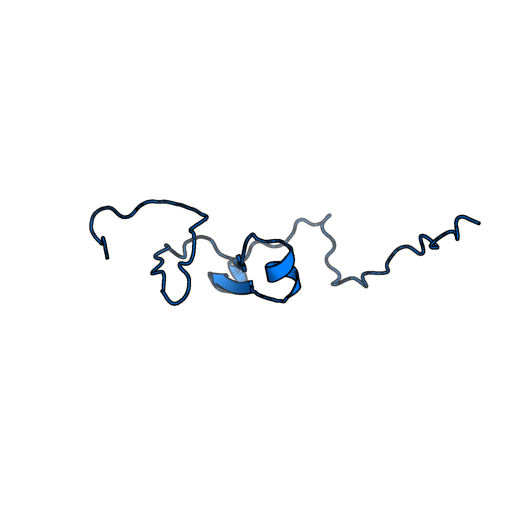 to full-atom values): 6037 Å² total; per-residue (Å²): 135,70,87,87,78,58,87,89,72,96,76,78,89,75,54,88,98,60,77,81,86,87,88,82,80,89,80,64,46,34,82,44,80,49,63,49,90,48,67,72,48,34,75,72,60,44,60,49,74,47,76,27,72,57,80,87,61,32,80,75,77,58,93,90,47,84,85,62,92,72,74,93,68,74,74,87,72,68,84,72,75,90,120

Foldseek 3Di:
DDPPDDDDDPDDDADDVHGDDDDDDLPQFDKDKDADPPVVRVVVVRIDIDGRDDPVRYDDDDPPDPPDPDDPDDPPPPPPPPD

pLDDT: mean 87.45, std 13.82, range [53.34, 97.69]

Radius of gyration: 19.35 Å; Cα contacts (8 Å, |Δi|>4): 50; chains: 1; bounding box: 60×35×45 Å

InterPro domains:
  IPR008972 Cupredoxin [G3DSA:2.60.40.420] (1-80)
  IPR008972 Cupredoxin [SSF49503] (2-68)
  IPR011706 Multicopper oxidase, C-terminal [PF07731] (2-54)
  IPR045087 Multic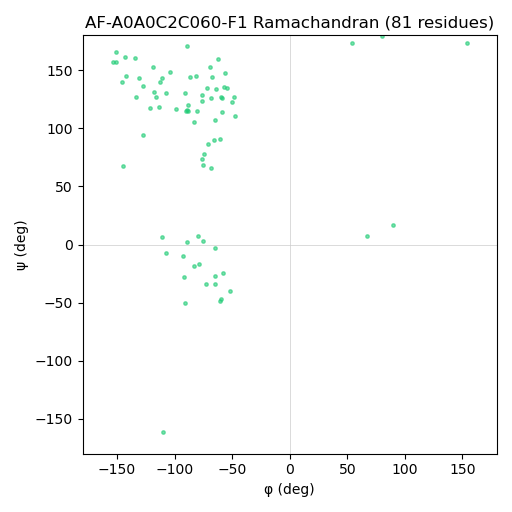opper oxidase [PTHR11709] (2-53)